Protein AF-A0A8J7NPQ2-F1 (afdb_monomer_lite)

InterPro domains:
  IPR008806 RNA polymerase III Rpc82, C -terminal [PF05645] (21-142)
  IPR036388 Winged helix-like DNA-binding domain superfamily [G3DSA:1.10.10.10] (60-144)
  IPR039748 DNA-directed RNA polymerase III subunit RPC3 [PTHR12949] (5-141)

Secondary structure (DSSP, 8-state):
-PPPHHHHHHHHTTSS----------------------------S-----TTTT------HHHHHHHHHHHHHHHHHHHHS-HHHHHHHHHHHHHTTTTS-TT-SSPPP--HHHHHHHS-TT----HHHHHHHHHHHHHS-------------

pLDDT: mean 74.98, std 20.79, range [36.38, 97.0]

Sequence (153 aa):
MTMSQAVRTVADRLTDSMEGRGKRPRASEDSEGDQRAKRARLDTEAHEAQGDDGIYWQVNFERFHQHFRDQAIVSAVASKLDQTSSEIVRTMLRMSEVTTPPGAACTQPLSCNEIFRALPPSYSITRPVLDQYLSLLVDDPVRPGTPGEIGLD

Structure (mmCIF, N/CA/C/O backbone):
data_AF-A0A8J7NPQ2-F1
#
_entry.id   AF-A0A8J7NPQ2-F1
#
loop_
_atom_site.group_PDB
_atom_site.id
_atom_site.type_symbol
_atom_site.label_atom_id
_atom_site.label_alt_id
_atom_site.label_comp_id
_atom_site.label_asym_id
_atom_site.label_entity_id
_atom_site.label_seq_id
_atom_site.pdbx_PDB_ins_code
_atom_site.Cartn_x
_atom_site.Cartn_y
_atom_site.Cartn_z
_atom_site.occupancy
_atom_site.B_iso_or_equiv
_atom_site.auth_seq_id
_atom_site.auth_comp_id
_atom_site.auth_asym_id
_atom_site.auth_atom_id
_atom_site.pdbx_PDB_model_num
ATOM 1 N N . MET A 1 1 ? -27.161 25.928 -55.102 1.00 41.28 1 MET A N 1
ATOM 2 C CA . MET A 1 1 ? -26.804 26.652 -53.863 1.00 41.28 1 MET A CA 1
ATOM 3 C C . MET A 1 1 ? -25.384 26.266 -53.492 1.00 41.28 1 MET A C 1
ATOM 5 O O . MET A 1 1 ? -25.138 25.133 -53.103 1.00 41.28 1 MET A O 1
ATOM 9 N N . THR A 1 2 ? -24.443 27.163 -53.761 1.00 49.88 2 THR A N 1
ATOM 10 C CA . THR A 1 2 ? -22.999 26.929 -53.654 1.00 49.88 2 THR A CA 1
ATOM 11 C C . THR A 1 2 ? -22.581 27.096 -52.197 1.00 49.88 2 THR A C 1
ATOM 13 O O . THR A 1 2 ? -22.814 28.154 -51.616 1.00 49.88 2 THR A O 1
ATOM 16 N N . MET A 1 3 ? -22.005 26.060 -51.584 1.00 42.19 3 MET A N 1
ATOM 17 C CA . MET A 1 3 ? -21.487 26.175 -50.219 1.00 42.19 3 MET A CA 1
ATOM 18 C C . MET A 1 3 ? -20.320 27.173 -50.184 1.00 42.19 3 MET A C 1
ATOM 20 O O . MET A 1 3 ? -19.381 27.072 -50.974 1.00 42.19 3 MET A O 1
ATOM 24 N N . SER A 1 4 ? -20.429 28.155 -49.286 1.00 55.28 4 SER A N 1
ATOM 25 C CA . SER A 1 4 ? -19.502 29.276 -49.108 1.00 55.28 4 SER A CA 1
ATOM 26 C C . SER A 1 4 ? -18.085 28.806 -48.760 1.00 55.28 4 SER A C 1
ATOM 28 O O . SER A 1 4 ? -17.900 27.929 -47.913 1.00 55.28 4 SER A O 1
ATOM 30 N N . GLN A 1 5 ? -17.080 29.425 -49.390 1.00 53.41 5 GLN A N 1
ATOM 31 C CA . GLN A 1 5 ? -15.650 29.136 -49.208 1.00 53.41 5 GLN A CA 1
ATOM 32 C C . GLN A 1 5 ? -15.192 29.238 -47.742 1.00 53.41 5 GLN A C 1
ATOM 34 O O . GLN A 1 5 ? -14.278 28.521 -47.346 1.00 53.41 5 GLN A O 1
ATOM 39 N N . ALA A 1 6 ? -15.881 30.030 -46.914 1.00 49.62 6 ALA A N 1
ATOM 40 C CA . ALA A 1 6 ? -15.579 30.175 -45.490 1.00 49.62 6 ALA A CA 1
ATOM 41 C C . ALA A 1 6 ? -15.764 28.874 -44.679 1.00 49.62 6 ALA A C 1
ATOM 43 O O . ALA A 1 6 ? -15.052 28.654 -43.704 1.00 49.62 6 ALA A O 1
ATOM 44 N N . VAL A 1 7 ? -16.675 27.981 -45.090 1.00 54.31 7 VAL A N 1
ATOM 45 C CA . VAL A 1 7 ? -16.945 26.723 -44.366 1.00 54.31 7 VAL A CA 1
ATOM 46 C C . VAL A 1 7 ? -15.840 25.687 -44.611 1.00 54.31 7 VAL A C 1
ATOM 48 O O . VAL A 1 7 ? -15.528 24.895 -43.726 1.00 54.31 7 VAL A O 1
ATOM 51 N N . ARG A 1 8 ? -15.186 25.728 -45.782 1.00 52.81 8 ARG A N 1
ATOM 52 C CA . ARG A 1 8 ? -14.053 24.840 -46.103 1.00 52.81 8 ARG A CA 1
ATOM 53 C C . ARG A 1 8 ? -12.803 25.197 -45.295 1.00 52.81 8 ARG A C 1
ATOM 55 O O . ARG A 1 8 ? -12.153 24.309 -44.762 1.00 52.81 8 ARG A O 1
ATOM 62 N N . THR A 1 9 ? -12.530 26.488 -45.104 1.00 53.56 9 THR A N 1
ATOM 63 C CA . THR A 1 9 ? -11.345 26.962 -44.365 1.00 53.56 9 THR A CA 1
ATOM 64 C C . THR A 1 9 ? -11.397 26.659 -42.863 1.00 53.56 9 THR A C 1
ATOM 66 O O . THR A 1 9 ? -10.355 26.480 -42.238 1.00 53.56 9 THR A O 1
ATOM 69 N N . VAL A 1 10 ? -12.590 26.581 -42.264 1.00 51.81 10 VAL A N 1
ATOM 70 C CA . VAL A 1 10 ? -12.736 26.205 -40.844 1.00 51.81 10 VAL A CA 1
ATOM 71 C C . VAL A 1 10 ? -12.560 24.694 -40.648 1.00 51.81 10 VAL A C 1
ATOM 73 O O . VAL A 1 10 ? -12.001 24.281 -39.635 1.00 51.81 10 VAL A O 1
ATOM 76 N N . ALA A 1 11 ? -12.963 23.874 -41.626 1.00 51.22 11 ALA A N 1
ATOM 77 C CA . ALA A 1 11 ? -12.766 22.425 -41.582 1.00 51.22 11 ALA A CA 1
ATOM 78 C C . ALA A 1 11 ? -11.284 22.025 -41.728 1.00 51.22 11 ALA A C 1
ATOM 80 O O . ALA A 1 11 ? -10.822 21.161 -40.986 1.00 51.22 11 ALA A O 1
ATOM 81 N N . ASP A 1 12 ? -10.522 22.703 -42.594 1.00 47.34 12 ASP A N 1
ATOM 82 C CA . ASP A 1 12 ? -9.083 22.438 -42.776 1.00 47.34 12 ASP A CA 1
ATOM 83 C C . ASP A 1 12 ? -8.225 22.877 -41.571 1.00 47.34 12 ASP A C 1
ATOM 85 O O . ASP A 1 12 ? -7.127 22.365 -41.360 1.00 47.34 12 ASP A O 1
ATOM 89 N N . ARG A 1 13 ? -8.726 23.792 -40.727 1.00 45.78 13 ARG A N 1
ATOM 90 C CA . ARG A 1 13 ? -8.023 24.260 -39.516 1.00 45.78 13 ARG A CA 1
ATOM 91 C C . ARG A 1 13 ? -8.138 23.326 -38.312 1.00 45.78 13 ARG A C 1
ATOM 93 O O . ARG A 1 13 ? -7.405 23.506 -37.347 1.00 45.78 13 ARG A O 1
ATOM 100 N N . LEU A 1 14 ? -9.030 22.337 -38.350 1.00 48.53 14 LEU A N 1
ATOM 101 C CA . LEU A 1 14 ? -9.201 21.369 -37.259 1.00 48.53 14 LEU A CA 1
ATOM 102 C C . LEU A 1 14 ? -8.336 20.110 -37.420 1.00 48.53 14 LEU A C 1
ATOM 104 O O . LEU A 1 14 ? -8.308 19.273 -36.522 1.00 48.53 14 LEU A O 1
ATOM 108 N N . THR A 1 15 ? -7.612 19.969 -38.534 1.00 52.84 15 THR A N 1
ATOM 109 C CA . THR A 1 15 ? -6.748 18.807 -38.803 1.00 52.84 15 THR A CA 1
ATOM 110 C C . THR A 1 15 ? -5.266 19.016 -38.484 1.00 52.84 15 THR A C 1
ATOM 112 O O . THR A 1 15 ? -4.510 18.052 -38.559 1.00 52.84 15 THR A O 1
ATOM 115 N N . ASP A 1 16 ? -4.851 20.219 -38.081 1.00 47.88 16 ASP A N 1
ATOM 116 C CA . ASP A 1 16 ? -3.436 20.582 -37.870 1.00 47.88 16 ASP A CA 1
ATOM 117 C C . ASP A 1 16 ? -2.939 20.383 -36.421 1.00 47.88 16 ASP A C 1
ATOM 119 O O . ASP A 1 16 ? -1.978 20.996 -35.974 1.00 47.88 16 ASP A O 1
ATOM 123 N N . SER A 1 17 ? -3.612 19.539 -35.635 1.00 47.66 17 SER A N 1
ATOM 124 C CA . SER A 1 17 ? -3.164 19.205 -34.276 1.00 47.66 17 SER A CA 1
ATOM 125 C C . SER A 1 17 ? -3.477 17.751 -33.940 1.00 47.66 17 SER A C 1
ATOM 127 O O . SER A 1 17 ? -4.258 17.437 -33.047 1.00 47.66 17 SER A O 1
ATOM 129 N N . MET A 1 18 ? -2.907 16.836 -34.723 1.00 49.41 18 MET A N 1
ATOM 130 C CA . MET A 1 18 ? -2.862 15.410 -34.391 1.00 49.41 18 MET A CA 1
ATOM 131 C C . MET A 1 18 ? -1.534 14.810 -34.863 1.00 49.41 18 MET A C 1
ATOM 133 O O . MET A 1 18 ? -1.493 13.958 -35.755 1.00 49.41 18 MET A O 1
ATOM 137 N N . GLU A 1 19 ? -0.431 15.257 -34.267 1.00 54.12 19 GLU A N 1
ATOM 138 C CA . GLU A 1 19 ? 0.821 14.506 -34.319 1.00 54.12 19 GLU A CA 1
ATOM 139 C C . GLU A 1 19 ? 0.616 13.192 -33.545 1.00 54.12 19 GLU A C 1
ATOM 141 O O . GLU A 1 19 ? 0.195 13.193 -32.390 1.00 54.12 19 GLU A O 1
ATOM 146 N N . GLY A 1 20 ? 0.818 12.053 -34.219 1.00 62.53 20 GLY A N 1
ATOM 147 C CA . GLY A 1 20 ? 0.600 10.716 -33.647 1.00 62.53 20 GLY A CA 1
ATOM 148 C C . GLY A 1 20 ? -0.665 9.995 -34.127 1.00 62.53 20 GLY A C 1
ATOM 149 O O . GLY A 1 20 ? -1.383 9.369 -33.348 1.00 62.53 20 GLY A O 1
ATOM 150 N N . ARG A 1 21 ? -0.971 10.037 -35.428 1.00 72.31 21 ARG A N 1
ATOM 151 C CA . ARG A 1 21 ? -2.083 9.258 -35.993 1.00 72.31 21 ARG A CA 1
ATOM 152 C C . ARG A 1 21 ? -1.686 7.781 -36.121 1.00 72.31 21 ARG A C 1
ATOM 154 O O . ARG A 1 21 ? -1.039 7.386 -37.089 1.00 72.31 21 ARG A O 1
ATOM 161 N N . GLY A 1 22 ? -2.085 6.961 -35.146 1.00 72.38 22 GLY A N 1
ATOM 162 C CA . GLY A 1 22 ? -1.883 5.509 -35.176 1.00 72.38 22 GLY A CA 1
ATOM 163 C C . GLY A 1 22 ? -2.387 4.902 -36.490 1.00 72.38 22 GLY A C 1
ATOM 164 O O . GLY A 1 22 ? -3.551 5.075 -36.866 1.00 72.38 22 GLY A O 1
ATOM 165 N N . LYS A 1 23 ? -1.501 4.219 -37.224 1.00 77.50 23 LYS A N 1
ATOM 166 C CA . LYS A 1 23 ? -1.845 3.595 -38.507 1.00 77.50 23 LYS A CA 1
ATOM 167 C C . LYS A 1 23 ? -2.767 2.405 -38.244 1.00 77.50 23 LYS A C 1
ATOM 169 O O . 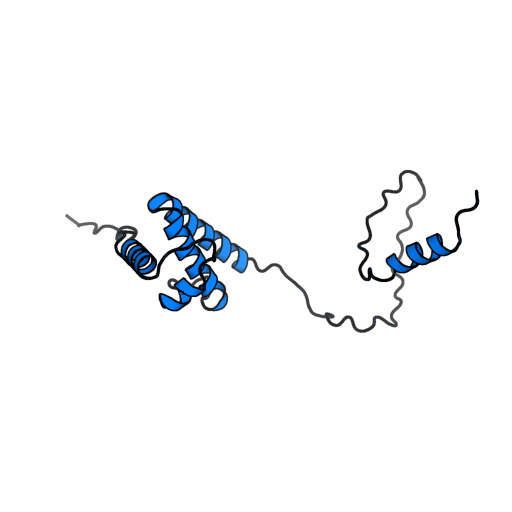LYS A 1 23 ? -2.325 1.365 -37.772 1.00 77.50 23 LYS A O 1
ATOM 174 N N . ARG A 1 24 ? -4.054 2.551 -38.566 1.00 73.69 24 ARG A N 1
ATOM 175 C CA . ARG A 1 24 ? -4.977 1.411 -38.635 1.00 73.69 24 ARG A CA 1
ATOM 176 C C . ARG A 1 24 ? -4.615 0.579 -39.871 1.00 73.69 24 ARG A C 1
ATOM 178 O O . ARG A 1 24 ? -4.525 1.169 -40.953 1.00 73.69 24 ARG A O 1
ATOM 185 N N . PRO A 1 25 ? -4.417 -0.744 -39.756 1.00 66.12 25 PRO A N 1
ATOM 186 C CA . PRO A 1 25 ? -4.252 -1.592 -40.926 1.00 66.12 25 PRO A CA 1
ATOM 187 C C . PRO A 1 25 ? -5.523 -1.487 -41.774 1.00 66.12 25 PRO A C 1
ATOM 189 O O . PRO A 1 25 ? -6.613 -1.809 -41.305 1.00 66.12 25 PRO A O 1
ATOM 192 N N . ARG A 1 26 ? -5.409 -0.980 -43.005 1.00 59.00 26 ARG A N 1
ATOM 193 C CA . ARG A 1 26 ? -6.480 -1.137 -43.991 1.00 59.00 26 ARG A CA 1
ATOM 194 C C . ARG A 1 26 ? -6.407 -2.581 -44.468 1.00 59.00 26 ARG A C 1
ATOM 196 O O . ARG A 1 26 ? -5.412 -2.950 -45.084 1.00 59.00 26 ARG A O 1
ATOM 203 N N . ALA A 1 27 ? -7.418 -3.385 -44.151 1.00 51.72 27 ALA A N 1
ATOM 204 C CA . ALA A 1 27 ? -7.617 -4.656 -44.830 1.00 51.72 27 ALA A CA 1
ATOM 205 C C . ALA A 1 27 ? -7.892 -4.335 -46.306 1.00 51.72 27 ALA A C 1
ATOM 207 O O . ALA A 1 27 ? -8.920 -3.743 -46.630 1.00 51.72 27 ALA A O 1
ATOM 208 N N . SER A 1 28 ? -6.926 -4.606 -47.180 1.00 43.41 28 SER A N 1
ATOM 209 C CA . SER A 1 28 ? -7.156 -4.621 -48.620 1.00 43.41 28 SER A CA 1
ATOM 210 C C . 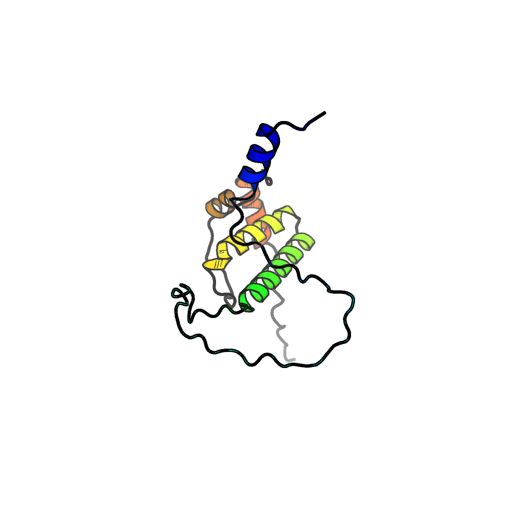SER A 1 28 ? -7.798 -5.961 -48.952 1.00 43.41 28 SER A C 1
ATOM 212 O O . SER A 1 28 ? -7.110 -6.981 -48.972 1.00 43.41 28 SER A O 1
ATOM 214 N N . GLU A 1 29 ? -9.111 -5.963 -49.154 1.00 51.16 29 GLU A N 1
ATOM 215 C CA . GLU A 1 29 ? -9.754 -7.032 -49.906 1.00 51.16 29 GLU A CA 1
ATOM 216 C C . GLU A 1 29 ? -9.350 -6.869 -51.380 1.00 51.16 29 GLU A C 1
ATOM 218 O O . GLU A 1 29 ? -9.448 -5.779 -51.942 1.00 51.16 29 GLU A O 1
ATOM 223 N N . ASP A 1 30 ? -8.873 -7.977 -51.946 1.00 47.38 30 ASP A N 1
ATOM 224 C CA . ASP A 1 30 ? -8.624 -8.248 -53.363 1.00 47.38 30 ASP A CA 1
ATOM 225 C C . ASP A 1 30 ? -7.356 -7.663 -54.025 1.00 47.38 30 ASP A C 1
ATOM 227 O O . ASP A 1 30 ? -7.313 -6.516 -54.467 1.00 47.38 30 ASP A O 1
ATOM 231 N N . SER A 1 31 ? -6.316 -8.503 -54.137 1.00 36.38 31 SER A N 1
ATOM 232 C CA . SER A 1 31 ? -5.597 -8.735 -55.403 1.00 36.38 31 SER A CA 1
ATOM 233 C C . SER A 1 31 ? -4.610 -9.900 -55.241 1.00 36.38 31 SER A C 1
ATOM 235 O O . SER A 1 31 ? -3.579 -9.779 -54.572 1.00 36.38 31 SER A O 1
ATOM 237 N N . GLU A 1 32 ? -4.937 -11.048 -55.835 1.00 45.91 32 GLU A N 1
ATOM 238 C CA . GLU A 1 32 ? -3.993 -12.138 -56.082 1.00 45.91 32 GLU A CA 1
ATOM 239 C C . GLU A 1 32 ? -2.862 -11.624 -56.988 1.00 45.91 32 GLU A C 1
ATOM 241 O O . GLU A 1 32 ? -3.094 -11.256 -58.139 1.00 45.91 32 GLU A O 1
ATOM 246 N N . GLY A 1 33 ? -1.626 -11.571 -56.487 1.00 39.81 33 GLY A N 1
ATOM 247 C CA . GLY A 1 33 ? -0.523 -11.068 -57.301 1.00 39.81 33 GLY A CA 1
ATOM 248 C C . GLY A 1 33 ? 0.813 -10.950 -56.584 1.00 39.81 33 GLY A C 1
ATOM 249 O O . GLY A 1 33 ? 1.189 -9.878 -56.128 1.00 39.81 33 GLY A O 1
ATOM 250 N N . ASP A 1 34 ? 1.540 -12.062 -56.595 1.00 37.72 34 ASP A N 1
ATOM 251 C CA . ASP A 1 34 ? 3.000 -12.164 -56.587 1.00 37.72 34 ASP A CA 1
ATOM 252 C C . ASP A 1 34 ? 3.780 -11.762 -55.316 1.00 37.72 34 ASP A C 1
ATOM 254 O O . ASP A 1 34 ? 3.829 -10.626 -54.835 1.00 37.72 34 ASP A O 1
ATOM 258 N N . GLN A 1 35 ? 4.476 -12.768 -54.792 1.00 54.03 35 GLN A N 1
ATOM 259 C CA . GLN A 1 35 ? 5.400 -12.673 -53.678 1.00 54.03 35 GLN A CA 1
ATOM 260 C C . GLN A 1 35 ? 6.648 -11.911 -54.127 1.00 54.03 35 GLN A C 1
ATOM 262 O O . GLN A 1 35 ? 7.520 -12.454 -54.801 1.00 54.03 35 GLN A O 1
ATOM 267 N N . ARG A 1 36 ? 6.817 -10.671 -53.667 1.00 39.25 36 ARG A N 1
ATOM 268 C CA . ARG A 1 36 ? 8.136 -10.033 -53.678 1.00 39.25 36 ARG A CA 1
ATOM 269 C C . ARG A 1 36 ? 8.487 -9.542 -52.289 1.00 39.25 36 ARG A C 1
ATOM 271 O O . ARG A 1 36 ? 8.111 -8.443 -51.885 1.00 39.25 36 ARG A O 1
ATOM 278 N N . ALA A 1 37 ? 9.245 -10.375 -51.575 1.00 49.81 37 ALA A N 1
ATOM 279 C CA . ALA A 1 37 ? 9.958 -9.995 -50.366 1.00 49.81 37 ALA A CA 1
ATOM 280 C C . ALA A 1 37 ? 10.700 -8.673 -50.620 1.00 49.81 37 ALA A C 1
ATOM 282 O O . ALA A 1 37 ? 11.677 -8.612 -51.375 1.00 49.81 37 ALA A O 1
ATOM 283 N N . LYS A 1 38 ? 10.196 -7.585 -50.032 1.00 55.03 38 LYS A N 1
ATOM 284 C CA . LYS A 1 38 ? 10.856 -6.284 -50.070 1.00 55.03 38 LYS A CA 1
ATOM 285 C C . LYS A 1 38 ? 12.117 -6.398 -49.220 1.00 55.03 38 LYS A C 1
ATOM 287 O O . LYS A 1 38 ? 12.051 -6.331 -47.998 1.00 55.03 38 LYS A O 1
ATOM 292 N N . ARG A 1 39 ? 13.262 -6.599 -49.882 1.00 51.16 39 ARG A N 1
ATOM 293 C CA . ARG A 1 39 ? 14.588 -6.374 -49.294 1.00 51.16 39 ARG A CA 1
ATOM 294 C C . ARG A 1 39 ? 14.575 -4.993 -48.639 1.00 51.16 39 ARG A C 1
ATOM 296 O O . ARG A 1 39 ? 14.271 -4.010 -49.318 1.00 51.16 39 ARG A O 1
ATOM 303 N N . ALA A 1 40 ? 14.870 -4.943 -47.343 1.00 46.81 40 ALA A N 1
ATOM 304 C CA . ALA A 1 40 ? 15.084 -3.696 -46.631 1.00 46.81 40 ALA A CA 1
ATOM 305 C C . ALA A 1 40 ? 16.207 -2.934 -47.345 1.00 46.81 40 ALA A C 1
ATOM 307 O O . ALA A 1 40 ? 17.335 -3.421 -47.441 1.00 46.81 40 ALA A O 1
ATOM 308 N N . ARG A 1 41 ? 15.873 -1.776 -47.919 1.00 43.88 41 ARG A N 1
ATOM 309 C CA . ARG A 1 41 ? 16.885 -0.805 -48.318 1.00 43.88 41 ARG A CA 1
ATOM 310 C C . ARG A 1 41 ? 17.459 -0.243 -47.022 1.00 43.88 41 ARG A C 1
ATOM 312 O O . ARG A 1 41 ? 16.719 0.346 -46.241 1.00 43.88 41 ARG A O 1
ATOM 319 N N . LEU A 1 42 ? 18.744 -0.501 -46.789 1.00 53.06 42 LEU A N 1
ATOM 320 C CA . LEU A 1 42 ? 19.564 0.316 -45.905 1.00 53.06 42 LEU A CA 1
ATOM 321 C C . LEU A 1 42 ? 19.616 1.712 -46.538 1.00 53.06 42 LEU A C 1
ATOM 323 O O . LEU A 1 42 ? 20.410 1.933 -47.445 1.00 53.06 42 LEU A O 1
ATOM 327 N N . ASP A 1 43 ? 18.736 2.608 -46.101 1.00 41.69 43 ASP A N 1
ATOM 328 C CA . ASP A 1 43 ? 19.011 4.044 -46.120 1.00 41.69 43 ASP A CA 1
ATOM 329 C C . ASP A 1 43 ? 19.373 4.417 -44.682 1.00 41.69 43 ASP A C 1
ATOM 331 O O . ASP A 1 43 ? 18.540 4.738 -43.836 1.00 41.69 43 ASP A O 1
ATOM 335 N N . THR A 1 44 ? 20.659 4.242 -44.396 1.00 50.62 44 THR A N 1
ATOM 336 C CA . THR A 1 44 ? 21.359 4.956 -43.338 1.00 50.62 44 THR A CA 1
ATOM 337 C C . THR A 1 44 ? 21.494 6.383 -43.832 1.00 50.62 44 THR A C 1
ATOM 339 O O . THR A 1 44 ? 22.335 6.611 -44.684 1.00 50.62 44 THR A O 1
ATOM 342 N N . GLU A 1 45 ? 20.649 7.299 -43.362 1.00 47.47 45 GLU A N 1
ATOM 343 C CA . GLU A 1 45 ? 20.963 8.723 -43.167 1.00 47.47 45 GLU A CA 1
ATOM 344 C C . GLU A 1 45 ? 19.693 9.480 -42.739 1.00 47.47 45 GLU A C 1
ATOM 346 O O . GLU A 1 45 ? 18.660 9.422 -43.399 1.00 47.47 45 GLU A O 1
ATOM 351 N N . ALA A 1 46 ? 19.801 10.182 -41.605 1.00 49.94 46 ALA A N 1
ATOM 352 C CA . ALA A 1 46 ? 18.770 10.984 -40.938 1.00 49.94 46 ALA A CA 1
ATOM 353 C C . ALA A 1 46 ? 17.667 10.220 -40.177 1.00 49.94 46 ALA A C 1
ATOM 355 O O . ALA A 1 46 ? 16.500 10.604 -40.201 1.00 49.94 46 ALA A O 1
ATOM 356 N N . HIS A 1 47 ? 18.040 9.207 -39.384 1.00 50.84 47 HIS A N 1
ATOM 357 C CA . HIS A 1 47 ? 17.321 9.041 -38.120 1.00 50.84 47 HIS A CA 1
ATOM 358 C C . HIS A 1 47 ? 17.785 10.210 -37.247 1.00 50.84 47 HIS A C 1
ATOM 360 O O . HIS A 1 47 ? 18.885 10.170 -36.696 1.00 50.84 47 HIS A O 1
ATOM 366 N N . GLU A 1 48 ? 17.010 11.300 -37.196 1.00 55.22 48 GLU A N 1
ATOM 367 C CA . GLU A 1 48 ? 17.094 12.213 -36.052 1.00 55.22 48 GLU A CA 1
ATOM 368 C C . GLU A 1 48 ? 17.166 11.319 -34.821 1.00 55.22 48 GLU A C 1
ATOM 370 O O . GLU A 1 48 ? 16.328 10.418 -34.707 1.00 55.22 48 GLU A O 1
ATOM 375 N N . ALA A 1 49 ? 18.232 11.462 -34.027 1.00 60.97 49 ALA A N 1
ATOM 376 C CA . ALA A 1 49 ? 18.521 10.575 -32.913 1.00 60.97 49 ALA A CA 1
ATOM 377 C C . ALA A 1 49 ? 17.259 10.485 -32.060 1.00 60.97 49 ALA A C 1
ATOM 379 O O . ALA A 1 49 ? 16.909 11.431 -31.350 1.00 60.97 49 ALA A O 1
ATOM 380 N N . GLN A 1 50 ? 16.528 9.383 -32.223 1.00 68.50 50 GLN A N 1
ATOM 381 C CA . GLN A 1 50 ? 15.328 9.129 -31.461 1.00 68.50 50 GLN A CA 1
ATOM 382 C C . GLN A 1 50 ? 15.825 9.126 -30.020 1.00 68.50 50 GLN A C 1
ATOM 384 O O . GLN A 1 50 ? 16.767 8.401 -29.702 1.00 68.50 50 GLN A O 1
ATOM 389 N N . GLY A 1 51 ? 15.323 10.040 -29.185 1.00 79.88 51 GLY A N 1
ATOM 390 C CA . GLY A 1 51 ? 15.925 10.316 -27.872 1.00 79.88 51 GLY A CA 1
ATOM 391 C C . GLY A 1 51 ? 15.942 9.110 -26.922 1.00 79.88 51 GLY A C 1
ATOM 392 O O . GLY A 1 51 ? 16.507 9.193 -25.836 1.00 79.88 51 GLY A O 1
ATOM 393 N N . ASP A 1 52 ? 15.316 8.010 -27.331 1.00 86.75 52 ASP A N 1
ATOM 394 C CA . ASP A 1 52 ? 15.225 6.723 -26.667 1.00 86.75 52 ASP A CA 1
ATOM 395 C C . ASP A 1 52 ? 16.074 5.613 -27.317 1.00 86.75 52 ASP A C 1
ATOM 397 O O . ASP A 1 52 ? 15.925 4.452 -26.936 1.00 86.75 52 ASP A O 1
ATOM 401 N N . ASP A 1 53 ? 16.978 5.922 -28.256 1.00 91.62 53 ASP A N 1
ATOM 402 C CA . ASP A 1 53 ? 17.888 4.919 -28.823 1.00 91.62 53 ASP A CA 1
ATOM 403 C C . ASP A 1 53 ? 18.734 4.264 -27.713 1.00 91.62 53 ASP A C 1
ATOM 405 O O . ASP A 1 53 ? 19.354 4.927 -26.878 1.00 91.62 53 ASP A O 1
ATOM 409 N N . GLY A 1 54 ? 18.705 2.931 -27.660 1.00 91.31 54 GLY A N 1
ATOM 410 C CA . GLY A 1 54 ? 19.286 2.136 -26.574 1.00 91.31 54 GLY A CA 1
ATOM 411 C C . GLY A 1 54 ? 18.427 1.990 -25.305 1.00 91.31 54 GLY A C 1
ATOM 412 O O . GLY A 1 54 ? 18.819 1.239 -24.408 1.00 91.31 54 GLY A O 1
ATOM 413 N N . ILE A 1 55 ? 17.253 2.628 -25.215 1.00 93.19 55 ILE A N 1
ATOM 414 C CA . ILE A 1 55 ? 16.307 2.472 -24.098 1.00 93.19 55 ILE A CA 1
ATOM 415 C C . ILE A 1 55 ? 15.254 1.420 -24.452 1.00 93.19 55 ILE A C 1
ATOM 417 O O . ILE A 1 55 ? 14.270 1.676 -25.145 1.00 93.19 55 ILE A O 1
ATOM 421 N N . TYR A 1 56 ? 15.433 0.215 -23.917 1.00 93.94 56 TYR A N 1
ATOM 422 C CA . TYR A 1 56 ? 14.465 -0.868 -24.065 1.00 93.94 56 TYR A CA 1
ATOM 423 C C . TYR A 1 56 ? 13.502 -0.903 -22.881 1.00 93.94 56 TYR A C 1
ATOM 425 O O . TYR A 1 56 ? 13.915 -1.020 -21.726 1.00 93.94 56 TYR A O 1
ATOM 433 N N . TRP A 1 57 ? 12.205 -0.866 -23.174 1.00 95.50 57 TRP A N 1
ATOM 434 C CA . TRP A 1 57 ? 11.160 -1.024 -22.171 1.00 95.50 57 TRP A CA 1
ATOM 435 C C . TRP A 1 57 ? 10.794 -2.495 -22.021 1.00 95.50 57 TRP A C 1
ATOM 437 O O . TRP A 1 57 ? 10.560 -3.202 -23.001 1.00 95.50 57 TRP A O 1
ATOM 447 N N . GLN A 1 58 ? 10.728 -2.952 -20.777 1.00 95.62 58 GLN A N 1
ATOM 448 C CA . GLN A 1 58 ? 10.300 -4.301 -20.433 1.00 95.62 58 GLN A CA 1
ATOM 449 C C . GLN A 1 58 ? 9.176 -4.240 -19.408 1.00 95.62 58 GLN A C 1
ATOM 451 O O . GLN A 1 58 ? 9.019 -3.261 -18.674 1.00 95.62 58 GLN A O 1
ATOM 456 N N . VAL A 1 59 ? 8.391 -5.311 -19.351 1.00 96.69 59 VAL A N 1
ATOM 457 C CA . VAL A 1 59 ? 7.356 -5.458 -18.331 1.00 96.69 59 VAL A CA 1
ATOM 458 C C . VAL A 1 59 ? 8.021 -5.729 -16.985 1.00 96.69 59 VAL A C 1
ATOM 460 O O . VAL A 1 59 ? 8.839 -6.636 -16.854 1.00 96.69 59 VAL A O 1
ATOM 463 N N . ASN A 1 60 ? 7.637 -4.966 -15.965 1.00 93.56 60 ASN A N 1
ATOM 464 C CA . ASN A 1 60 ? 8.054 -5.218 -14.593 1.00 93.56 60 ASN A CA 1
ATOM 465 C C . ASN A 1 60 ? 7.047 -6.152 -13.905 1.00 93.56 60 ASN A C 1
ATOM 467 O O . ASN A 1 60 ? 6.037 -5.692 -13.375 1.00 93.56 60 ASN A O 1
ATOM 471 N N . PHE A 1 61 ? 7.320 -7.458 -13.909 1.00 94.75 61 PHE A N 1
ATOM 472 C CA . PHE A 1 61 ? 6.454 -8.464 -13.279 1.00 94.75 61 PHE A CA 1
ATOM 473 C C . PHE A 1 61 ? 6.312 -8.286 -11.764 1.00 94.75 61 PHE A C 1
ATOM 475 O O . PHE A 1 61 ? 5.245 -8.545 -11.212 1.00 94.75 61 PHE A O 1
ATOM 482 N N . GLU A 1 62 ? 7.340 -7.767 -11.097 1.00 92.25 62 GLU A N 1
ATOM 483 C CA . GLU A 1 62 ? 7.320 -7.576 -9.648 1.00 92.25 62 GLU A CA 1
ATOM 484 C C . GLU A 1 62 ? 6.260 -6.553 -9.218 1.00 92.25 62 GLU A C 1
ATOM 486 O O . GLU A 1 62 ? 5.591 -6.725 -8.199 1.00 92.25 62 GLU A O 1
ATOM 491 N N . ARG A 1 63 ? 6.015 -5.530 -10.050 1.00 91.81 63 ARG A N 1
ATOM 492 C CA . ARG A 1 63 ? 4.912 -4.579 -9.833 1.00 91.81 63 ARG A CA 1
ATOM 493 C C . ARG A 1 63 ? 3.541 -5.253 -9.880 1.00 91.81 63 ARG A C 1
ATOM 495 O O . ARG A 1 63 ? 2.655 -4.875 -9.118 1.00 91.81 63 ARG A O 1
ATOM 502 N N . PHE A 1 64 ? 3.364 -6.272 -10.720 1.00 95.12 64 PHE A N 1
ATOM 503 C CA . PHE A 1 64 ? 2.120 -7.044 -10.752 1.00 95.12 64 PHE A CA 1
ATOM 504 C C . PHE A 1 64 ? 1.980 -7.944 -9.525 1.00 95.12 64 PHE A C 1
ATOM 506 O O . PHE A 1 64 ? 0.903 -7.990 -8.938 1.00 95.12 64 PHE A O 1
ATOM 513 N N . HIS A 1 65 ? 3.053 -8.612 -9.088 1.00 94.44 65 HIS A N 1
ATOM 514 C CA . HIS A 1 65 ? 3.030 -9.414 -7.859 1.00 94.44 65 HIS A CA 1
ATOM 515 C C . HIS A 1 65 ? 2.654 -8.573 -6.638 1.00 94.44 65 HIS A C 1
ATOM 517 O O . HIS A 1 65 ? 1.790 -8.973 -5.856 1.00 94.44 65 HIS A O 1
ATOM 523 N N . GLN A 1 66 ? 3.247 -7.381 -6.520 1.00 93.50 66 GLN A N 1
ATOM 524 C CA . GLN A 1 66 ? 2.901 -6.412 -5.485 1.00 93.50 66 GLN A CA 1
ATOM 525 C C . GLN A 1 66 ? 1.412 -6.051 -5.540 1.00 93.50 66 GLN A C 1
ATOM 527 O O . GLN A 1 66 ? 0.724 -6.136 -4.525 1.00 93.50 66 GLN A O 1
ATOM 532 N N . HIS A 1 67 ? 0.888 -5.743 -6.731 1.00 94.69 67 HIS A N 1
ATOM 533 C CA . HIS A 1 67 ? -0.531 -5.439 -6.900 1.00 94.69 67 HIS A CA 1
ATOM 534 C C . HIS A 1 67 ? -1.440 -6.605 -6.487 1.00 94.69 67 HIS A C 1
ATOM 536 O O . HIS A 1 67 ? -2.419 -6.397 -5.776 1.00 94.69 67 HIS A O 1
ATOM 542 N N . PHE A 1 68 ? -1.128 -7.838 -6.896 1.00 95.81 68 PHE A N 1
ATOM 543 C CA . PHE A 1 68 ? -1.939 -9.008 -6.550 1.00 95.81 68 PHE A CA 1
ATOM 544 C C . PHE A 1 68 ? -1.928 -9.310 -5.055 1.00 95.81 68 PHE A C 1
ATOM 546 O O . PHE A 1 68 ? -2.975 -9.627 -4.489 1.00 95.81 68 PHE A O 1
ATOM 553 N N . ARG A 1 69 ? -0.772 -9.167 -4.402 1.00 94.06 69 ARG A N 1
ATOM 554 C CA . ARG A 1 69 ? -0.665 -9.282 -2.948 1.00 94.06 69 ARG A CA 1
ATOM 555 C C . ARG A 1 69 ? -1.547 -8.243 -2.260 1.00 94.06 69 ARG A C 1
ATOM 557 O O . ARG A 1 69 ? -2.329 -8.598 -1.382 1.00 94.06 69 ARG A O 1
ATOM 564 N N . ASP A 1 70 ? -1.449 -6.983 -2.673 1.00 95.44 70 ASP A N 1
ATOM 565 C CA . ASP A 1 70 ? -2.207 -5.897 -2.057 1.00 95.44 70 ASP A CA 1
ATOM 566 C C . ASP A 1 70 ? -3.720 -6.092 -2.268 1.00 95.44 70 ASP A C 1
ATOM 568 O O . ASP A 1 70 ? -4.498 -5.920 -1.330 1.00 95.44 70 ASP A O 1
ATOM 572 N N . GLN A 1 71 ? -4.147 -6.556 -3.450 1.00 96.88 71 GLN A N 1
ATOM 573 C CA . GLN A 1 71 ? -5.542 -6.938 -3.712 1.00 96.88 71 GLN A CA 1
ATOM 574 C C . GLN A 1 71 ? -6.014 -8.083 -2.811 1.00 96.88 71 GLN A C 1
ATOM 576 O O . GLN A 1 71 ? -7.105 -8.006 -2.246 1.00 96.88 71 GLN A O 1
ATOM 581 N N . ALA A 1 72 ? -5.199 -9.128 -2.640 1.00 96.56 72 ALA A N 1
ATOM 582 C CA . ALA A 1 72 ? -5.534 -10.252 -1.773 1.00 96.56 72 ALA A CA 1
ATOM 583 C C . ALA A 1 72 ? -5.723 -9.794 -0.317 1.00 96.56 72 ALA A C 1
ATOM 585 O O . ALA A 1 72 ? -6.752 -10.101 0.285 1.00 96.56 72 ALA A O 1
ATOM 586 N N . ILE A 1 73 ? -4.796 -8.987 0.214 1.00 95.19 73 ILE A N 1
ATOM 587 C CA . ILE A 1 73 ? -4.881 -8.427 1.574 1.00 95.19 73 ILE A CA 1
ATOM 588 C C . ILE A 1 73 ? -6.147 -7.579 1.731 1.00 95.19 73 ILE A C 1
ATOM 590 O O . ILE A 1 73 ? -6.934 -7.798 2.650 1.00 95.19 73 ILE A O 1
ATOM 594 N N . VAL A 1 74 ? -6.379 -6.638 0.815 1.00 96.56 74 VAL A N 1
ATOM 595 C CA . VAL A 1 74 ? -7.541 -5.740 0.861 1.00 96.56 74 VAL A CA 1
ATOM 596 C C . VAL A 1 74 ? -8.856 -6.518 0.784 1.00 96.56 74 VAL A C 1
ATOM 598 O O . VAL A 1 74 ? -9.781 -6.227 1.541 1.00 96.56 74 VAL A O 1
ATOM 601 N N . SER A 1 75 ? -8.941 -7.529 -0.084 1.00 97.00 75 SER A N 1
ATOM 602 C CA . SER A 1 75 ? -10.133 -8.376 -0.209 1.00 97.00 75 SER A CA 1
ATOM 603 C C . SER A 1 75 ? -10.405 -9.193 1.058 1.00 97.00 75 SER A C 1
ATOM 605 O O . SER A 1 75 ? -11.552 -9.279 1.497 1.00 97.00 75 SER A O 1
ATOM 607 N N . ALA A 1 76 ? -9.356 -9.721 1.697 1.00 95.88 76 ALA A N 1
ATOM 608 C CA . ALA A 1 76 ? -9.477 -10.452 2.951 1.00 95.88 76 ALA A CA 1
ATOM 609 C C . ALA A 1 76 ? -10.008 -9.541 4.067 1.00 95.88 76 ALA A C 1
ATOM 611 O O . ALA A 1 76 ? -10.960 -9.909 4.755 1.00 95.88 76 ALA A O 1
ATOM 612 N N . VAL A 1 77 ? -9.468 -8.323 4.192 1.00 95.69 77 VAL A N 1
ATOM 613 C CA . VAL A 1 77 ? -9.934 -7.331 5.176 1.00 95.69 77 VAL A CA 1
ATOM 614 C C . VAL A 1 77 ? -11.388 -6.933 4.918 1.00 95.69 77 VAL A C 1
ATOM 616 O O . VAL A 1 77 ? -12.178 -6.912 5.858 1.00 95.69 77 VAL A O 1
ATOM 619 N N . ALA A 1 78 ? -11.765 -6.687 3.659 1.00 95.06 78 ALA A N 1
ATOM 620 C CA . ALA A 1 78 ? -13.144 -6.353 3.293 1.00 95.06 78 ALA A CA 1
ATOM 621 C C . ALA A 1 78 ? -14.135 -7.459 3.679 1.00 95.06 78 ALA A C 1
ATOM 623 O O . ALA A 1 78 ? -15.238 -7.171 4.133 1.00 95.06 78 ALA A O 1
ATOM 624 N N . SER A 1 79 ? -13.735 -8.725 3.510 1.00 94.31 79 SER A N 1
ATOM 625 C CA . SER A 1 79 ? -14.573 -9.879 3.850 1.00 94.31 79 SER A CA 1
ATOM 626 C C . SER A 1 79 ? -14.729 -10.102 5.356 1.00 94.31 79 SER A C 1
ATOM 628 O O . SER A 1 79 ? -15.750 -10.629 5.791 1.00 94.31 79 SER A O 1
ATOM 630 N N . LYS A 1 80 ? -13.715 -9.724 6.143 1.00 91.69 80 LYS A N 1
ATOM 631 C CA . LYS A 1 80 ? -13.637 -10.039 7.572 1.00 91.69 80 LYS A CA 1
ATOM 632 C C . LYS A 1 80 ? -14.151 -8.914 8.468 1.00 91.69 80 LYS A C 1
ATOM 634 O O . LYS A 1 80 ? -14.798 -9.203 9.470 1.00 91.69 80 LYS A O 1
ATOM 639 N N . LEU A 1 81 ? -13.828 -7.665 8.137 1.00 91.81 81 LEU A N 1
ATOM 640 C CA . LEU A 1 81 ? -14.210 -6.486 8.915 1.00 91.81 81 LEU A CA 1
ATOM 641 C C . LEU A 1 81 ? -15.353 -5.754 8.220 1.00 91.81 81 LEU A C 1
ATOM 643 O O . LEU A 1 81 ? -16.521 -6.002 8.503 1.00 91.81 81 LEU A O 1
ATOM 647 N N . ASP A 1 82 ? -15.016 -4.855 7.304 1.00 93.19 82 ASP A N 1
ATOM 648 C CA . ASP A 1 82 ? -15.965 -4.104 6.503 1.00 93.19 82 ASP A CA 1
ATOM 649 C C . ASP A 1 82 ? -15.253 -3.422 5.325 1.00 93.19 82 ASP A C 1
ATOM 651 O O . ASP A 1 82 ? -14.020 -3.405 5.203 1.00 93.19 82 ASP A O 1
ATOM 655 N N . GLN A 1 83 ? -16.051 -2.805 4.455 1.00 93.81 83 GLN A N 1
ATOM 656 C CA . GLN A 1 83 ? -15.533 -2.084 3.300 1.00 93.81 83 GLN A CA 1
ATOM 657 C C . GLN A 1 83 ? -14.659 -0.885 3.705 1.00 93.81 83 GLN A C 1
ATOM 659 O O . GLN A 1 83 ? -13.647 -0.631 3.049 1.00 93.81 83 GLN A O 1
ATOM 664 N N . THR A 1 84 ? -14.999 -0.177 4.788 1.00 92.94 84 THR A N 1
ATOM 665 C CA . THR A 1 84 ? -14.265 1.014 5.243 1.00 92.94 84 THR A CA 1
ATOM 666 C C . THR A 1 84 ? -12.860 0.652 5.712 1.00 92.94 84 THR A C 1
ATOM 668 O O . THR A 1 84 ? -11.893 1.277 5.275 1.00 92.94 84 THR A O 1
ATOM 671 N N . SER A 1 85 ? -12.719 -0.400 6.527 1.00 93.75 85 SER A N 1
ATOM 672 C CA . SER A 1 85 ? -11.413 -0.904 6.976 1.00 93.75 85 SER A CA 1
ATOM 673 C C . SER A 1 85 ? -10.529 -1.304 5.797 1.00 93.75 85 SER A C 1
ATOM 675 O O . SER A 1 85 ? -9.337 -0.995 5.769 1.00 93.75 85 SER A O 1
ATOM 677 N N . SER A 1 86 ? -11.117 -1.946 4.781 1.00 94.62 86 SER A N 1
ATOM 678 C CA . SER A 1 86 ? -10.380 -2.345 3.578 1.00 94.62 86 SER A CA 1
ATOM 679 C C . SER A 1 86 ? -9.821 -1.151 2.799 1.00 94.62 86 SER A C 1
ATOM 681 O O . SER A 1 86 ? -8.728 -1.238 2.240 1.00 94.62 86 SER A O 1
ATOM 683 N N . GLU A 1 87 ? -10.527 -0.015 2.792 1.00 95.31 87 GLU A N 1
ATOM 684 C CA . GLU A 1 87 ? -10.071 1.217 2.145 1.00 95.31 87 GLU A CA 1
ATOM 685 C C . GLU A 1 87 ? -8.901 1.858 2.889 1.00 95.31 87 GLU A C 1
ATOM 687 O O . GLU A 1 87 ? -7.947 2.334 2.266 1.00 95.31 87 GLU A O 1
ATOM 692 N N . ILE A 1 88 ? -8.945 1.834 4.221 1.00 95.12 88 ILE A N 1
ATOM 693 C CA . ILE A 1 88 ? -7.853 2.322 5.065 1.00 95.12 88 ILE A CA 1
ATOM 694 C C . ILE A 1 88 ? -6.589 1.504 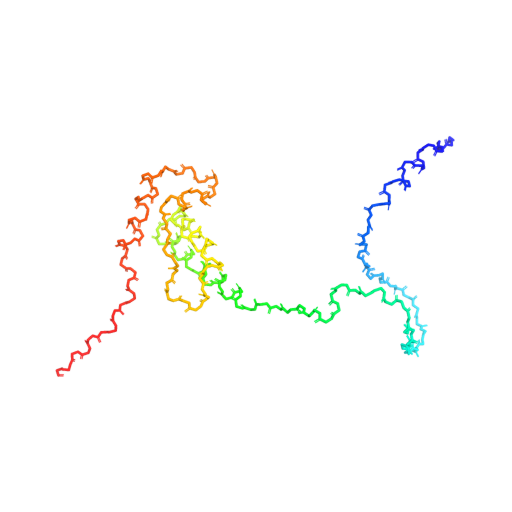4.779 1.00 95.12 88 ILE A C 1
ATOM 696 O O . ILE A 1 88 ? -5.546 2.076 4.455 1.00 95.12 88 ILE A O 1
ATOM 700 N N . VAL A 1 89 ? -6.695 0.172 4.785 1.00 95.75 89 VAL A N 1
ATOM 701 C CA . VAL A 1 89 ? -5.572 -0.724 4.463 1.00 95.75 89 VAL A CA 1
ATOM 702 C C . VAL A 1 89 ? -5.087 -0.525 3.025 1.00 95.75 89 VAL A C 1
ATOM 704 O O . VAL A 1 89 ? -3.881 -0.434 2.793 1.00 95.75 89 VAL A O 1
ATOM 707 N N . ARG A 1 90 ? -5.995 -0.376 2.050 1.00 95.81 90 ARG A N 1
ATOM 708 C CA . ARG A 1 90 ? -5.636 -0.072 0.652 1.00 95.81 90 ARG A CA 1
ATOM 709 C C . ARG A 1 90 ? -4.828 1.219 0.551 1.00 95.81 90 ARG A C 1
ATOM 711 O O . ARG A 1 90 ? -3.831 1.265 -0.166 1.00 95.81 90 ARG A O 1
ATOM 718 N N . THR A 1 91 ? -5.244 2.253 1.276 1.00 96.00 91 THR A N 1
ATOM 719 C CA . THR A 1 91 ? -4.550 3.544 1.319 1.00 96.00 91 THR A CA 1
ATOM 720 C C . THR A 1 91 ? -3.148 3.378 1.901 1.00 96.00 91 THR A C 1
ATOM 722 O O . THR A 1 91 ? -2.182 3.826 1.289 1.00 96.00 91 THR A O 1
ATOM 725 N N . MET A 1 92 ? -3.006 2.652 3.014 1.00 95.44 92 MET A N 1
ATOM 726 C CA . MET A 1 92 ? -1.705 2.366 3.633 1.00 95.44 92 MET A CA 1
ATOM 727 C C . MET A 1 92 ? -0.750 1.605 2.700 1.00 95.44 92 MET A C 1
ATOM 729 O O . MET A 1 92 ? 0.426 1.962 2.589 1.00 95.44 92 MET A O 1
ATOM 733 N N . LEU A 1 93 ? -1.248 0.582 1.999 1.00 95.19 93 LEU A N 1
ATOM 734 C CA . LEU A 1 93 ? -0.457 -0.190 1.035 1.00 95.19 93 LEU A CA 1
ATOM 735 C C . LEU A 1 93 ? -0.025 0.676 -0.152 1.00 95.19 93 LEU A C 1
ATOM 737 O O . LEU A 1 93 ? 1.143 0.660 -0.536 1.00 95.19 93 LEU A O 1
ATOM 741 N N . ARG A 1 94 ? -0.929 1.517 -0.665 1.00 94.38 94 ARG A N 1
ATOM 742 C CA . ARG A 1 94 ? -0.633 2.434 -1.771 1.00 94.38 94 ARG A CA 1
ATOM 743 C C . ARG A 1 94 ? 0.401 3.495 -1.401 1.00 94.38 94 ARG A C 1
ATOM 745 O O . ARG A 1 94 ? 1.290 3.784 -2.195 1.00 94.38 94 ARG A O 1
ATOM 752 N N . MET A 1 95 ? 0.336 4.045 -0.188 1.00 94.38 95 MET A N 1
ATOM 753 C CA . MET A 1 95 ? 1.368 4.959 0.321 1.00 94.38 95 MET A CA 1
ATOM 754 C C . MET A 1 95 ? 2.737 4.276 0.448 1.00 94.38 95 MET A C 1
ATOM 756 O O . MET A 1 95 ? 3.772 4.928 0.324 1.00 94.38 95 MET A O 1
ATOM 760 N N . SER A 1 96 ? 2.741 2.959 0.660 1.00 93.75 96 SER A N 1
ATOM 761 C CA . SER A 1 96 ? 3.947 2.149 0.841 1.00 93.75 96 SER A CA 1
ATOM 762 C C . SER A 1 96 ? 4.528 1.599 -0.474 1.00 93.75 96 SER A C 1
ATOM 764 O O . SER A 1 96 ? 5.593 0.984 -0.457 1.00 93.75 96 SER A O 1
ATOM 766 N N . GLU A 1 97 ? 3.881 1.838 -1.622 1.00 91.31 97 GLU A N 1
ATOM 767 C CA . GLU A 1 97 ? 4.210 1.212 -2.915 1.00 91.31 97 GLU A CA 1
ATOM 768 C C . GLU A 1 97 ? 5.617 1.553 -3.442 1.00 91.31 97 GLU A C 1
ATOM 770 O O . GLU A 1 97 ? 6.238 0.758 -4.154 1.00 91.31 97 GLU A O 1
ATOM 775 N N . VAL A 1 98 ? 6.130 2.738 -3.102 1.00 88.44 98 VAL A N 1
ATOM 776 C CA . VAL A 1 98 ? 7.443 3.233 -3.560 1.00 88.44 98 VAL A CA 1
ATOM 777 C C . VAL A 1 98 ? 8.495 3.283 -2.455 1.00 88.44 98 VAL A C 1
ATOM 779 O O . VAL A 1 98 ? 9.674 3.459 -2.745 1.00 88.44 98 VAL A O 1
ATOM 782 N N . THR A 1 99 ? 8.083 3.129 -1.198 1.00 87.69 99 THR A N 1
ATOM 783 C CA . THR A 1 99 ? 8.964 3.235 -0.024 1.00 87.69 99 THR A CA 1
ATOM 784 C C . THR A 1 99 ? 9.308 1.877 0.579 1.00 87.69 99 THR A C 1
ATOM 786 O O . THR A 1 99 ? 10.252 1.777 1.360 1.00 87.69 99 THR A O 1
ATOM 789 N N . THR A 1 100 ? 8.565 0.828 0.216 1.00 87.12 100 THR A N 1
ATOM 790 C CA . THR A 1 100 ? 8.745 -0.528 0.738 1.00 87.12 100 THR A CA 1
ATOM 791 C C . THR A 1 100 ? 9.092 -1.489 -0.400 1.00 87.12 100 THR A C 1
ATOM 793 O O . THR A 1 100 ? 8.377 -1.524 -1.404 1.00 87.12 100 THR A O 1
ATOM 796 N N . PRO A 1 101 ? 10.164 -2.292 -0.275 1.00 84.38 101 PRO A N 1
ATOM 797 C CA . PRO A 1 101 ? 10.484 -3.283 -1.287 1.00 84.38 101 PRO A CA 1
ATOM 798 C C . PRO A 1 101 ? 9.428 -4.410 -1.311 1.00 84.38 101 PRO A C 1
ATOM 800 O O . PRO A 1 101 ? 8.921 -4.797 -0.257 1.00 84.38 101 PRO A O 1
ATOM 803 N N . PRO A 1 102 ? 9.118 -4.991 -2.484 1.00 79.88 102 PRO A N 1
ATOM 804 C CA . PRO A 1 102 ? 8.051 -5.989 -2.649 1.00 79.88 102 PRO A CA 1
ATOM 805 C C . PRO A 1 102 ? 8.160 -7.240 -1.758 1.00 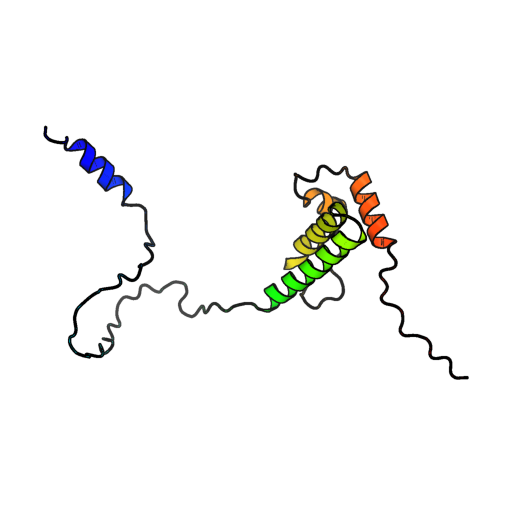79.88 102 PRO A C 1
ATOM 807 O O . PRO A 1 102 ? 7.138 -7.805 -1.379 1.00 79.88 102 PRO A O 1
ATOM 810 N N . GLY A 1 103 ? 9.373 -7.649 -1.376 1.00 79.81 103 GLY A N 1
ATOM 811 C CA . GLY A 1 103 ? 9.616 -8.806 -0.504 1.00 79.81 103 GLY A CA 1
ATOM 812 C C . GLY A 1 103 ? 9.718 -8.495 0.994 1.00 79.81 103 GLY A C 1
ATOM 813 O O . GLY A 1 103 ? 10.056 -9.387 1.769 1.00 79.81 103 GLY A O 1
ATOM 814 N N . ALA A 1 104 ? 9.497 -7.248 1.423 1.00 86.12 104 ALA A N 1
ATOM 815 C CA . ALA A 1 104 ? 9.583 -6.897 2.839 1.00 86.12 104 ALA A CA 1
ATOM 816 C C . ALA A 1 104 ? 8.440 -7.524 3.649 1.00 86.12 104 ALA A C 1
ATOM 818 O O . ALA A 1 104 ? 7.284 -7.503 3.231 1.00 86.12 104 ALA A O 1
ATOM 819 N N . ALA A 1 105 ? 8.761 -8.018 4.846 1.00 86.44 105 ALA A N 1
ATOM 820 C CA . ALA A 1 105 ? 7.767 -8.552 5.777 1.00 86.44 105 ALA A CA 1
ATOM 821 C C . ALA A 1 105 ? 6.880 -7.457 6.400 1.00 86.44 105 ALA A C 1
ATOM 823 O O . ALA A 1 105 ? 5.752 -7.734 6.802 1.00 86.44 105 ALA A O 1
ATOM 824 N N . CYS A 1 106 ? 7.379 -6.221 6.487 1.00 87.31 106 CYS A N 1
ATOM 825 C CA . CYS A 1 106 ? 6.657 -5.070 7.018 1.00 87.31 106 CYS A CA 1
ATOM 826 C C . CYS A 1 106 ? 6.873 -3.827 6.147 1.00 87.31 106 CYS A C 1
ATOM 828 O O . CYS A 1 106 ? 7.925 -3.652 5.528 1.00 87.31 106 CYS A O 1
ATOM 830 N N . THR A 1 107 ? 5.862 -2.960 6.106 1.00 92.00 107 THR A N 1
ATOM 831 C CA . THR A 1 107 ? 5.965 -1.640 5.482 1.00 92.00 107 THR A CA 1
ATOM 832 C C . THR A 1 107 ? 6.650 -0.656 6.417 1.00 92.00 107 THR A C 1
ATOM 834 O O . THR A 1 107 ? 6.767 -0.884 7.624 1.00 92.00 107 THR A O 1
ATOM 837 N N . GLN A 1 108 ? 7.063 0.481 5.865 1.00 90.62 108 GLN A N 1
ATOM 838 C CA . GLN A 1 108 ? 7.454 1.616 6.694 1.00 90.62 108 GLN A CA 1
ATOM 839 C C . GLN A 1 108 ? 6.277 2.069 7.580 1.00 90.62 108 GLN A C 1
ATOM 841 O O . GLN A 1 108 ? 5.119 1.980 7.153 1.00 90.62 108 GLN A O 1
ATOM 846 N N . PRO A 1 109 ? 6.548 2.531 8.813 1.00 92.19 109 PRO A N 1
ATOM 847 C CA . PRO A 1 109 ? 5.507 3.036 9.695 1.00 92.19 109 PRO A CA 1
ATOM 848 C C . PRO A 1 109 ? 4.882 4.304 9.104 1.00 92.19 109 PRO A C 1
ATOM 850 O O . PRO A 1 109 ? 5.588 5.198 8.642 1.00 92.19 109 PRO A O 1
ATOM 853 N N . LEU A 1 110 ? 3.552 4.381 9.150 1.00 92.69 110 LEU A N 1
ATOM 854 C CA . LEU A 1 110 ? 2.770 5.530 8.697 1.00 92.69 110 LEU A CA 1
ATOM 855 C C . LEU A 1 110 ? 2.048 6.151 9.889 1.00 92.69 110 LEU A C 1
ATOM 857 O O . LEU A 1 110 ? 1.492 5.441 10.729 1.00 92.69 110 LEU A O 1
ATOM 861 N N . SER A 1 111 ? 2.016 7.478 9.961 1.00 94.00 111 SER A N 1
ATOM 862 C CA . SER A 1 111 ? 1.221 8.166 10.972 1.00 94.00 111 SER A CA 1
ATOM 863 C C . SER A 1 111 ? -0.260 8.196 10.586 1.00 94.00 111 SER A C 1
ATOM 865 O O . SER A 1 111 ? -0.627 8.345 9.419 1.00 94.00 111 SER A O 1
ATOM 867 N N . CYS A 1 112 ? -1.139 8.166 11.590 1.00 92.38 112 CYS A N 1
ATOM 868 C CA . CYS A 1 112 ? -2.585 8.331 11.397 1.00 92.38 112 CYS A CA 1
ATOM 869 C C . CYS A 1 112 ? -2.930 9.626 10.624 1.00 92.38 112 CYS A C 1
ATOM 871 O O . CYS A 1 112 ? -3.873 9.658 9.840 1.00 92.38 112 CYS A O 1
ATOM 873 N N . ASN A 1 113 ? -2.125 10.687 10.768 1.00 93.62 113 ASN A N 1
ATOM 874 C CA . ASN A 1 113 ? -2.312 11.943 10.035 1.00 93.62 113 ASN A CA 1
ATOM 875 C C . ASN A 1 113 ? -2.044 11.817 8.533 1.00 93.62 113 ASN A C 1
ATOM 877 O O . ASN A 1 113 ? -2.758 12.422 7.734 1.00 93.62 113 ASN A O 1
ATOM 881 N N . GLU A 1 114 ? -1.005 11.076 8.156 1.00 94.31 114 GLU A N 1
ATOM 882 C CA . GLU A 1 114 ? -0.658 10.836 6.755 1.00 94.31 114 GLU A CA 1
ATOM 883 C C . GLU A 1 114 ? -1.733 9.987 6.084 1.00 94.31 114 GLU A C 1
ATOM 885 O O . GLU A 1 114 ? -2.216 10.351 5.014 1.00 94.31 114 GLU A O 1
ATOM 890 N N . ILE A 1 115 ? -2.180 8.934 6.772 1.00 94.19 115 ILE A N 1
ATOM 891 C CA . ILE A 1 115 ? -3.267 8.068 6.309 1.00 94.19 115 ILE A CA 1
ATOM 892 C C . ILE A 1 115 ? -4.551 8.888 6.137 1.00 94.19 115 ILE A C 1
ATOM 894 O O . ILE A 1 115 ? -5.159 8.856 5.072 1.00 94.19 115 ILE A O 1
ATOM 898 N N . PHE A 1 116 ? -4.928 9.693 7.137 1.00 93.94 116 PHE A N 1
ATOM 899 C CA . PHE A 1 116 ? -6.132 10.527 7.082 1.00 93.94 116 PHE A CA 1
ATOM 900 C C . PHE A 1 116 ? -6.146 11.484 5.882 1.00 93.94 116 PHE A C 1
ATOM 902 O O . PHE A 1 116 ? -7.186 11.690 5.265 1.00 93.94 116 PHE A O 1
ATOM 909 N N . ARG A 1 117 ? -4.991 12.068 5.538 1.00 93.25 117 ARG A N 1
ATOM 910 C CA . ARG A 1 117 ? -4.852 12.977 4.388 1.00 93.25 117 ARG A CA 1
ATOM 911 C C . ARG A 1 117 ? -4.844 12.254 3.043 1.00 93.25 117 ARG A C 1
ATOM 913 O O . ARG A 1 117 ? -5.195 12.867 2.041 1.00 93.25 117 ARG A O 1
ATOM 920 N N . ALA A 1 118 ? -4.397 11.002 3.020 1.00 93.69 118 ALA A N 1
ATOM 921 C CA . ALA A 1 118 ? -4.298 10.194 1.811 1.00 93.69 118 ALA A CA 1
ATOM 922 C C . ALA A 1 118 ? -5.596 9.445 1.472 1.00 93.69 118 ALA A C 1
ATOM 924 O O . ALA A 1 118 ? -5.727 8.940 0.356 1.00 93.69 118 ALA A O 1
ATOM 925 N N . LEU A 1 119 ? -6.544 9.369 2.411 1.00 93.38 119 LEU A N 1
ATOM 926 C CA . LEU A 1 119 ? -7.835 8.735 2.175 1.00 93.38 119 LEU A CA 1
ATOM 927 C C . LEU A 1 119 ? -8.614 9.442 1.056 1.00 93.38 119 LEU A C 1
ATOM 929 O O . LEU A 1 119 ? -8.575 10.673 0.947 1.00 93.38 119 LEU A O 1
ATOM 933 N N . PRO A 1 120 ? -9.369 8.688 0.238 1.00 90.31 120 PRO A N 1
ATOM 934 C CA . PRO A 1 120 ? -10.217 9.285 -0.779 1.00 90.31 120 PRO A CA 1
ATOM 935 C C . PRO A 1 120 ? -11.244 10.238 -0.146 1.00 90.31 120 PRO A C 1
ATOM 937 O O . PRO A 1 120 ? -11.869 9.883 0.856 1.00 90.31 120 PRO A O 1
ATOM 940 N N . PRO A 1 121 ? -11.512 11.406 -0.756 1.00 83.50 121 PRO A N 1
ATOM 941 C CA . PRO A 1 121 ? -12.431 12.403 -0.198 1.00 83.50 121 PRO A CA 1
ATOM 942 C C . PRO A 1 121 ? -13.884 11.910 -0.091 1.00 83.50 121 PRO A C 1
ATOM 944 O O . PRO A 1 121 ? -14.688 12.519 0.607 1.00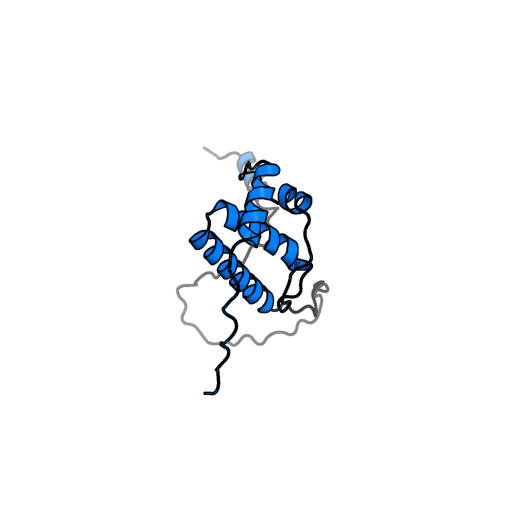 83.50 121 PRO A O 1
ATOM 947 N N . SER A 1 122 ? -14.231 10.808 -0.766 1.00 84.12 122 SER A N 1
ATOM 948 C CA . SER A 1 122 ? -15.533 10.142 -0.652 1.00 84.12 122 SER A CA 1
ATOM 949 C C . SER A 1 122 ? -15.746 9.449 0.696 1.00 84.12 122 SER A C 1
ATOM 951 O O . SER A 1 122 ? -16.889 9.218 1.080 1.00 84.12 122 SER A O 1
ATOM 953 N N . TYR A 1 123 ? -14.673 9.118 1.416 1.00 80.56 123 TYR A N 1
ATOM 954 C CA . TYR A 1 123 ? -14.745 8.537 2.751 1.00 80.56 123 TYR A CA 1
ATOM 955 C C . TYR A 1 123 ? -14.647 9.657 3.782 1.00 80.56 123 TYR A C 1
ATOM 957 O O . TYR A 1 123 ? -13.575 9.991 4.282 1.00 80.56 123 TYR A O 1
ATOM 965 N N . SER A 1 124 ? -15.794 10.254 4.102 1.00 77.81 124 SER A N 1
ATOM 966 C CA . SER A 1 124 ? -15.918 11.310 5.110 1.00 77.81 124 SER A CA 1
ATOM 967 C C . SER A 1 124 ? -15.857 10.743 6.536 1.00 77.81 124 SER A C 1
ATOM 969 O O . SER A 1 124 ? -16.788 10.914 7.326 1.00 77.81 124 SER A O 1
ATOM 971 N N . ILE A 1 125 ? -14.787 10.019 6.866 1.00 86.94 125 ILE A N 1
ATOM 972 C CA . ILE A 1 125 ? -14.539 9.550 8.230 1.00 86.94 125 ILE A CA 1
ATOM 973 C C . ILE A 1 125 ? -13.899 10.672 9.047 1.00 86.94 125 ILE A C 1
ATOM 975 O O . ILE A 1 125 ? -13.135 11.484 8.528 1.00 86.94 125 ILE A O 1
ATOM 979 N N . THR A 1 126 ? -14.215 10.746 10.338 1.00 90.44 126 THR A N 1
ATOM 980 C CA . THR A 1 126 ? -13.537 11.673 11.249 1.00 90.44 126 THR A CA 1
ATOM 981 C C . THR A 1 126 ? -12.272 11.022 11.801 1.00 90.44 126 THR A C 1
ATOM 983 O O . THR A 1 126 ? -12.140 9.800 11.840 1.00 90.44 126 THR A O 1
ATOM 986 N N . ARG A 1 127 ? -11.320 11.836 12.258 1.00 90.06 127 ARG A N 1
ATOM 987 C CA . ARG A 1 127 ? -10.049 11.334 12.796 1.00 90.06 127 ARG A CA 1
ATOM 988 C C . ARG A 1 127 ? -10.204 10.352 13.976 1.00 90.06 127 ARG A C 1
ATOM 990 O O . ARG A 1 127 ? -9.491 9.356 13.965 1.00 90.06 127 ARG A O 1
ATOM 997 N N . PRO A 1 128 ? -11.129 10.551 14.940 1.00 92.56 128 PRO A N 1
ATOM 998 C CA . PRO A 1 128 ? -11.376 9.558 15.991 1.00 92.56 128 PRO A CA 1
ATOM 999 C C . PRO A 1 128 ? -11.903 8.222 15.454 1.00 92.56 128 PRO A C 1
ATOM 1001 O O . PRO A 1 128 ? -11.552 7.170 15.971 1.00 92.56 128 PRO A O 1
ATOM 1004 N N . VAL A 1 129 ? -12.717 8.258 14.394 1.00 91.00 129 VAL A N 1
ATOM 1005 C CA . VAL A 1 129 ? -13.248 7.045 13.756 1.00 91.00 129 VAL A CA 1
ATOM 1006 C C . VAL A 1 129 ? -12.137 6.283 13.032 1.00 91.00 129 VAL A C 1
ATOM 1008 O O . VAL A 1 129 ? -12.081 5.062 13.126 1.00 91.00 129 VAL A O 1
ATOM 1011 N N . LEU A 1 130 ? -11.217 6.983 12.357 1.00 93.25 130 LEU A N 1
ATOM 1012 C CA . LEU A 1 130 ? -10.025 6.352 11.779 1.00 93.25 130 LEU A CA 1
ATOM 1013 C C . LEU A 1 130 ? -9.182 5.657 12.857 1.00 93.25 130 LEU A C 1
ATOM 1015 O O . LEU A 1 130 ? -8.777 4.517 12.662 1.00 93.25 130 LEU A O 1
ATOM 1019 N N . ASP A 1 131 ? -8.943 6.326 13.985 1.00 92.69 131 ASP A N 1
ATOM 1020 C CA . ASP A 1 131 ? -8.172 5.764 15.100 1.00 92.69 131 ASP A CA 1
ATOM 1021 C C . ASP A 1 131 ? -8.820 4.480 15.640 1.00 92.69 131 ASP A C 1
ATOM 1023 O O . ASP A 1 131 ? -8.149 3.465 15.796 1.00 92.69 131 ASP A O 1
ATOM 1027 N N . GLN A 1 132 ? -10.149 4.482 15.787 1.00 93.31 132 GLN A N 1
ATOM 1028 C CA . GLN A 1 132 ? -10.912 3.295 16.169 1.00 93.31 132 GLN A CA 1
ATOM 1029 C C . GLN A 1 132 ? -10.732 2.136 15.174 1.00 93.31 132 GLN A C 1
ATOM 1031 O O . GLN A 1 132 ? -10.511 1.003 15.598 1.00 93.31 132 GLN A O 1
ATOM 1036 N N . TYR A 1 133 ? -10.801 2.393 13.863 1.00 92.94 133 TYR A N 1
ATOM 1037 C CA . TYR A 1 133 ? -10.557 1.356 12.851 1.00 92.94 133 TYR A CA 1
ATOM 1038 C C . TYR A 1 133 ? -9.124 0.818 12.905 1.00 92.94 133 TYR A C 1
ATOM 1040 O O . TYR A 1 133 ? -8.917 -0.384 12.758 1.00 92.94 133 TYR A O 1
ATOM 1048 N N . LEU A 1 134 ? -8.136 1.685 13.143 1.00 92.44 134 LEU A N 1
ATOM 1049 C CA . LEU A 1 134 ? -6.744 1.266 13.295 1.00 92.44 134 LEU A CA 1
ATOM 1050 C C . LEU A 1 134 ? -6.550 0.396 14.543 1.00 92.44 134 LEU A C 1
ATOM 1052 O O . LEU A 1 134 ? -5.860 -0.614 14.455 1.00 92.44 134 LEU A O 1
ATOM 1056 N N . SER A 1 135 ? -7.188 0.723 15.672 1.00 91.94 135 SER A N 1
ATOM 1057 C CA . SER A 1 135 ? -7.181 -0.142 16.860 1.00 91.94 135 SER A CA 1
ATOM 1058 C C . SER A 1 135 ? -7.826 -1.501 16.579 1.00 91.94 135 SER A C 1
ATOM 1060 O O . SER A 1 135 ? -7.227 -2.530 16.872 1.00 91.94 135 SER A O 1
ATOM 1062 N N . LEU A 1 136 ? -8.991 -1.520 15.920 1.00 90.44 136 LEU A N 1
ATOM 1063 C CA . LEU A 1 136 ? -9.681 -2.764 15.553 1.00 90.44 136 LEU A CA 1
ATOM 1064 C C . LEU A 1 136 ? -8.839 -3.665 14.638 1.00 90.44 136 LEU A C 1
ATOM 1066 O O . LEU A 1 136 ? -8.870 -4.883 14.784 1.00 90.44 136 LEU A O 1
ATOM 1070 N N . LEU A 1 137 ? -8.077 -3.077 13.711 1.00 87.88 137 LEU A N 1
ATOM 1071 C CA . LEU A 1 137 ? -7.162 -3.813 12.833 1.00 87.88 137 LEU A CA 1
ATOM 1072 C C . LEU A 1 137 ? -5.982 -4.439 13.593 1.00 87.88 137 LEU A C 1
ATOM 1074 O O . LEU A 1 137 ? -5.466 -5.468 13.163 1.00 87.88 137 LEU A O 1
ATOM 1078 N N . VAL A 1 138 ? -5.539 -3.823 14.692 1.00 85.81 138 VAL A N 1
ATOM 1079 C CA . VAL A 1 138 ? -4.432 -4.322 15.526 1.00 85.81 138 VAL A CA 1
ATOM 1080 C C . VAL A 1 138 ? -4.900 -5.415 16.485 1.00 85.81 138 VAL A C 1
ATOM 1082 O O . VAL A 1 138 ? -4.178 -6.387 16.699 1.00 85.81 138 VAL A O 1
ATOM 1085 N N . ASP A 1 139 ? -6.101 -5.266 17.039 1.00 80.62 139 ASP A N 1
ATOM 1086 C CA . ASP A 1 139 ? -6.671 -6.199 18.015 1.00 80.62 139 ASP A CA 1
ATOM 1087 C C . ASP A 1 139 ? -7.205 -7.494 17.374 1.00 80.62 139 ASP A C 1
ATOM 1089 O O . ASP A 1 139 ? -7.589 -8.433 18.077 1.00 80.62 139 ASP A O 1
ATOM 1093 N N . ASP A 1 140 ? -7.218 -7.578 16.041 1.00 67.06 140 ASP A N 1
ATOM 1094 C CA . ASP A 1 140 ? -7.634 -8.776 15.325 1.00 67.06 140 ASP A CA 1
ATOM 1095 C C . ASP A 1 140 ? -6.594 -9.904 15.510 1.00 67.06 140 ASP A C 1
ATOM 1097 O O . ASP A 1 140 ? -5.421 -9.726 15.161 1.00 67.06 140 ASP A O 1
ATOM 1101 N N . PRO A 1 141 ? -6.972 -11.098 16.019 1.00 55.88 141 PRO A N 1
ATOM 1102 C CA . PRO A 1 141 ? -6.080 -12.250 16.101 1.00 55.88 141 PRO A CA 1
ATOM 1103 C C . PRO A 1 141 ? -5.812 -12.829 14.702 1.00 55.88 141 PRO A C 1
ATOM 1105 O O . PRO A 1 141 ? -6.200 -13.947 14.374 1.00 55.88 141 PRO A O 1
ATOM 1108 N N . VAL A 1 142 ? -5.110 -12.084 13.849 1.00 56.31 142 VAL A N 1
ATOM 1109 C CA . VAL A 1 142 ? -4.575 -12.552 12.562 1.00 56.31 142 VAL A CA 1
ATOM 1110 C C . VAL A 1 142 ? -3.139 -13.021 12.749 1.00 56.31 142 VAL A C 1
ATOM 1112 O O . VAL A 1 142 ? -2.256 -12.740 11.943 1.00 56.31 142 VAL A O 1
ATOM 1115 N N . ARG A 1 143 ? -2.863 -13.741 13.839 1.00 50.91 143 ARG A N 1
ATOM 1116 C CA . ARG A 1 143 ? -1.642 -14.537 13.905 1.00 50.91 143 ARG A CA 1
ATOM 1117 C C . ARG A 1 143 ? -1.965 -15.868 13.219 1.00 50.91 143 ARG A C 1
ATOM 1119 O O . ARG A 1 143 ? -2.750 -16.629 13.784 1.00 50.91 143 ARG A O 1
ATOM 1126 N N . PRO A 1 144 ? -1.409 -16.179 12.030 1.00 50.72 144 PRO A N 1
ATOM 1127 C CA . PRO A 1 144 ? -1.422 -17.555 11.551 1.00 50.72 144 PRO A CA 1
ATOM 1128 C C . PRO A 1 144 ? -0.808 -18.403 12.664 1.00 50.72 144 PRO A C 1
ATOM 1130 O O . PRO A 1 144 ? 0.277 -18.077 13.151 1.00 50.72 144 PRO A O 1
ATOM 1133 N N . GLY A 1 145 ? -1.579 -19.381 13.148 1.00 45.75 145 GLY A N 1
ATOM 1134 C CA . GLY A 1 145 ? -1.272 -20.144 14.350 1.00 45.75 145 GLY A CA 1
ATOM 1135 C C . GLY A 1 145 ? 0.197 -20.538 14.395 1.00 45.75 145 GLY A C 1
ATOM 1136 O O . GLY A 1 145 ? 0.760 -21.009 13.407 1.00 45.75 145 GLY A O 1
ATOM 1137 N N . THR A 1 146 ? 0.824 -20.308 15.545 1.00 43.19 146 THR A N 1
ATOM 1138 C CA . THR A 1 146 ? 2.109 -20.919 15.872 1.00 43.19 146 THR A CA 1
ATOM 1139 C C . THR A 1 146 ? 2.02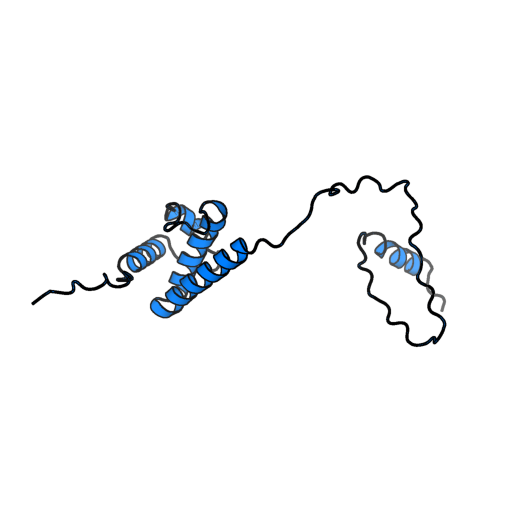7 -22.406 15.517 1.00 43.19 146 THR A C 1
ATOM 1141 O O . THR A 1 146 ? 1.083 -23.057 15.981 1.00 43.19 146 THR A O 1
ATOM 1144 N N . PRO A 1 147 ? 2.933 -22.950 14.682 1.00 45.94 147 PRO A N 1
ATOM 1145 C CA . PRO A 1 147 ? 2.957 -24.382 14.432 1.00 45.94 147 PRO A CA 1
ATOM 1146 C C . PRO A 1 147 ? 3.100 -25.065 15.789 1.00 45.94 147 PRO A C 1
ATOM 1148 O O . PRO A 1 147 ? 3.966 -24.693 16.580 1.00 45.94 147 PRO A O 1
ATOM 1151 N N . GLY A 1 148 ? 2.149 -25.954 16.073 1.00 47.31 148 GLY A N 1
ATOM 1152 C CA . GLY A 1 148 ? 1.935 -26.528 17.389 1.00 47.31 148 GLY A CA 1
ATOM 1153 C C . GLY A 1 148 ? 3.222 -27.050 18.009 1.00 47.31 148 GLY A C 1
ATOM 1154 O O . GLY A 1 148 ? 4.026 -27.712 17.351 1.00 47.31 148 GLY A O 1
ATOM 1155 N N . GLU A 1 149 ? 3.375 -26.766 19.299 1.00 45.03 149 GLU A N 1
ATOM 1156 C CA . GLU A 1 149 ? 4.129 -27.619 20.201 1.00 45.03 149 GLU A CA 1
ATOM 1157 C C . GLU A 1 149 ? 3.617 -29.052 20.020 1.00 45.03 149 GLU A C 1
ATOM 1159 O O . GLU A 1 149 ? 2.559 -29.433 20.519 1.00 45.03 149 GLU A O 1
ATOM 1164 N N . ILE A 1 150 ? 4.356 -29.842 19.248 1.00 49.69 150 ILE A N 1
ATOM 1165 C CA . ILE A 1 150 ? 4.306 -31.293 19.335 1.00 49.69 150 ILE A CA 1
ATOM 1166 C C . ILE A 1 150 ? 4.925 -31.661 20.682 1.00 49.69 150 ILE A C 1
ATOM 1168 O O . ILE A 1 150 ? 6.140 -31.799 20.816 1.00 49.69 150 ILE A O 1
ATOM 1172 N N . GLY A 1 151 ? 4.065 -31.741 21.697 1.00 45.78 151 GLY A N 1
ATOM 1173 C CA . GLY A 1 151 ? 4.362 -32.459 22.925 1.00 45.78 151 GLY A CA 1
ATOM 1174 C C . GLY A 1 151 ? 4.769 -33.880 22.556 1.00 45.78 151 GLY A C 1
ATOM 1175 O O . GLY A 1 151 ? 4.021 -34.596 21.896 1.00 45.78 151 GLY A O 1
ATOM 1176 N N . LEU A 1 152 ? 6.002 -34.228 22.904 1.00 51.34 152 LEU A N 1
ATOM 1177 C CA . LEU A 1 152 ? 6.466 -35.602 22.967 1.00 51.34 152 LEU A CA 1
ATOM 1178 C C . LEU A 1 152 ? 6.048 -36.133 24.339 1.00 51.34 152 LEU A C 1
ATOM 1180 O O . LEU A 1 152 ? 6.690 -35.803 25.339 1.00 51.34 152 LEU A O 1
ATOM 1184 N N . ASP A 1 153 ? 4.980 -36.918 24.367 1.00 49.62 153 ASP A N 1
ATOM 1185 C CA . ASP A 1 153 ? 4.728 -37.942 25.380 1.00 49.62 153 ASP A CA 1
ATOM 1186 C C . ASP A 1 153 ? 4.789 -39.344 24.753 1.00 49.62 153 ASP A C 1
ATOM 1188 O O . ASP A 1 153 ? 4.308 -39.524 23.609 1.00 49.62 153 ASP A O 1
#

Foldseek 3Di:
DDPDPVVVVVVVVVPPPDDDDPDDDDPDDDDDDDDDDPDDPPPPDDPPPPVCVVPDDDDDVLLVVLVVVLVVVLVVCCVPPHNVLSQLSSLVSVVQSPVPRSPDPDGDDDDLVRSVVSGDPVPPDDSVRSVVSVVVVVPDPPPPDDPDDPDDD

Organism: Atractosteus spatula (NCBI:txid7917)

Radius of gyration: 29.65 Å; chains: 1; bounding box: 48×68×83 Å